Protein AF-A0A5S9R3S7-F1 (afdb_monomer_lite)

Organism: NCBI:txid2666134

Structure (mmCIF, N/CA/C/O backbone):
data_AF-A0A5S9R3S7-F1
#
_entry.id   AF-A0A5S9R3S7-F1
#
loop_
_atom_site.group_PDB
_atom_site.id
_atom_site.type_symbol
_atom_site.label_atom_id
_atom_site.label_alt_id
_atom_site.label_comp_id
_atom_site.label_asym_id
_atom_site.label_entity_id
_atom_site.label_seq_id
_atom_site.pdbx_PDB_ins_code
_atom_site.Cartn_x
_atom_site.Cartn_y
_atom_site.Cartn_z
_atom_site.occupancy
_atom_site.B_iso_or_equiv
_atom_site.auth_seq_id
_atom_site.auth_comp_id
_atom_site.auth_asym_id
_atom_site.auth_atom_id
_atom_site.pdbx_PDB_model_num
ATOM 1 N N . MET A 1 1 ? -23.837 -51.071 23.035 1.00 39.47 1 MET A N 1
ATOM 2 C CA . MET A 1 1 ? -23.194 -50.605 21.785 1.00 39.47 1 MET A CA 1
ATOM 3 C C . MET A 1 1 ? -22.869 -49.125 21.949 1.00 39.47 1 MET A C 1
ATOM 5 O O . MET A 1 1 ? -23.781 -48.348 22.193 1.00 39.47 1 MET A O 1
ATOM 9 N N . LYS A 1 2 ? -21.581 -48.759 21.939 1.00 40.91 2 LYS A N 1
ATOM 10 C CA . LYS A 1 2 ? -21.097 -47.378 22.120 1.00 40.91 2 LYS A CA 1
ATOM 11 C C . LYS A 1 2 ? -21.423 -46.554 20.866 1.00 40.91 2 LYS A C 1
ATOM 13 O O . LYS A 1 2 ? -21.040 -46.970 19.777 1.00 40.91 2 LYS A O 1
ATOM 18 N N . LYS A 1 3 ? -22.080 -45.399 21.007 1.00 45.25 3 LYS A N 1
ATOM 19 C CA . LYS A 1 3 ? -22.093 -44.355 19.971 1.00 45.25 3 LYS A CA 1
ATOM 20 C C . LYS A 1 3 ? -21.425 -43.108 20.530 1.00 45.25 3 LYS A C 1
ATOM 22 O O . LYS A 1 3 ? -21.718 -42.664 21.633 1.00 45.25 3 LYS A O 1
ATOM 27 N N . ILE A 1 4 ? -20.437 -42.671 19.770 1.00 53.94 4 ILE A N 1
ATOM 28 C CA . ILE A 1 4 ? -19.412 -41.701 20.111 1.00 53.94 4 ILE A CA 1
ATOM 29 C C . ILE A 1 4 ? -20.053 -40.313 20.138 1.00 53.94 4 ILE A C 1
ATOM 31 O O . ILE A 1 4 ? -20.733 -39.915 19.195 1.00 53.94 4 ILE A O 1
ATOM 35 N N . MET A 1 5 ? -19.843 -39.615 21.251 1.00 47.81 5 MET A N 1
ATOM 36 C CA . MET A 1 5 ? -20.172 -38.211 21.475 1.00 47.81 5 MET A CA 1
ATOM 37 C C . MET A 1 5 ? -19.405 -37.370 20.445 1.00 47.81 5 MET A C 1
ATOM 39 O O . MET A 1 5 ? -18.182 -37.265 20.521 1.00 47.81 5 MET A O 1
ATOM 43 N N . SER A 1 6 ? -20.102 -36.811 19.455 1.00 42.44 6 SER A N 1
ATOM 44 C CA . SER A 1 6 ? -19.511 -35.858 18.513 1.00 42.44 6 SER A CA 1
ATOM 45 C C . SER A 1 6 ? -19.744 -34.448 19.047 1.00 42.44 6 SER A C 1
ATOM 47 O O . SER A 1 6 ? -20.780 -33.829 18.815 1.00 42.44 6 SER A O 1
ATOM 49 N N . TYR A 1 7 ? -18.782 -33.975 19.836 1.00 49.03 7 TYR A N 1
ATOM 50 C CA . TYR A 1 7 ? -18.627 -32.562 20.150 1.00 49.03 7 TYR A CA 1
ATOM 51 C C . TYR A 1 7 ? -18.058 -31.870 18.909 1.00 49.03 7 TYR A C 1
ATOM 53 O O . TYR A 1 7 ? -16.846 -31.865 18.700 1.00 49.03 7 TYR A O 1
ATOM 61 N N . VAL A 1 8 ? -18.919 -31.289 18.072 1.00 54.44 8 VAL A N 1
ATOM 62 C CA . VAL A 1 8 ? -18.472 -30.317 17.067 1.00 54.44 8 VAL A CA 1
ATOM 63 C C . VAL A 1 8 ? -18.233 -29.003 17.801 1.00 54.44 8 VAL A C 1
ATOM 65 O O . VAL A 1 8 ? -19.096 -28.136 17.901 1.00 54.44 8 VAL A O 1
ATOM 68 N N . ALA A 1 9 ? -17.042 -28.902 18.381 1.00 47.81 9 ALA A N 1
ATOM 69 C CA . ALA A 1 9 ? -16.445 -27.646 18.778 1.00 47.81 9 ALA A CA 1
ATOM 70 C C . ALA A 1 9 ? -16.115 -26.867 17.498 1.00 47.81 9 ALA A C 1
ATOM 72 O O . ALA A 1 9 ? -15.018 -26.982 16.953 1.00 47.81 9 ALA A O 1
ATOM 73 N N . THR A 1 10 ? -17.067 -26.085 16.987 1.00 51.16 10 THR A N 1
ATOM 74 C CA . THR A 1 10 ? -16.729 -24.968 16.103 1.00 51.16 10 THR A CA 1
ATOM 75 C C . THR A 1 10 ? -16.002 -23.940 16.950 1.00 51.16 10 THR A C 1
ATOM 77 O O . THR A 1 10 ? -16.600 -23.106 17.627 1.00 51.16 10 THR A O 1
ATOM 80 N N . THR A 1 11 ? -14.685 -24.107 16.955 1.00 48.78 11 THR A N 1
ATOM 81 C CA . THR A 1 11 ? -13.669 -23.149 17.357 1.00 48.78 11 THR A CA 1
ATOM 82 C C . THR A 1 11 ? -14.132 -21.732 17.051 1.00 48.78 11 THR A C 1
ATOM 84 O O . THR A 1 11 ? -14.351 -21.394 15.885 1.00 48.78 11 THR A O 1
ATOM 87 N N . LEU A 1 12 ? -14.262 -20.918 18.104 1.00 46.22 12 LEU A N 1
ATOM 88 C CA . LEU A 1 12 ? -14.208 -19.468 17.997 1.00 46.22 12 LEU A CA 1
ATOM 89 C C . LEU A 1 12 ? -12.977 -19.143 17.152 1.00 46.22 12 LEU A C 1
ATOM 91 O O . LEU A 1 12 ? -11.847 -19.337 17.604 1.00 46.22 12 LEU A O 1
ATOM 95 N N . LEU A 1 13 ? -13.207 -18.745 15.902 1.00 47.34 13 LEU A N 1
ATOM 96 C CA . LEU A 1 13 ? -12.135 -18.361 15.008 1.00 47.34 13 LEU A CA 1
ATOM 97 C C . LEU A 1 13 ? -11.511 -17.110 15.613 1.00 47.34 13 LEU A C 1
ATOM 99 O O . LEU A 1 13 ? -12.172 -16.090 15.806 1.00 47.34 13 LEU A O 1
ATOM 103 N N . SER A 1 14 ? -10.267 -17.292 16.026 1.00 43.78 14 SER A N 1
ATOM 104 C CA . SER A 1 14 ? -9.465 -16.396 16.827 1.00 43.78 14 SER A CA 1
ATOM 105 C C . SER A 1 14 ? -9.638 -14.947 16.392 1.00 43.78 14 SER A C 1
ATOM 107 O O . SER A 1 14 ? -9.335 -14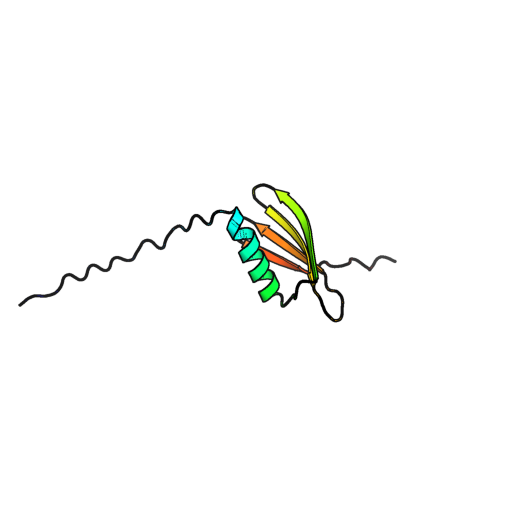.589 15.254 1.00 43.78 14 SER A O 1
ATOM 109 N N . ALA A 1 15 ? -10.059 -14.102 17.333 1.00 45.66 15 ALA A N 1
ATOM 110 C CA . ALA A 1 15 ? -9.714 -12.693 17.307 1.00 45.66 15 ALA A CA 1
ATOM 111 C C . ALA A 1 15 ? -8.185 -12.624 17.397 1.00 45.66 15 ALA A C 1
ATOM 113 O O . ALA A 1 15 ? -7.609 -12.540 18.482 1.00 45.66 15 ALA A O 1
ATOM 114 N N . ALA A 1 16 ? -7.520 -12.757 16.250 1.0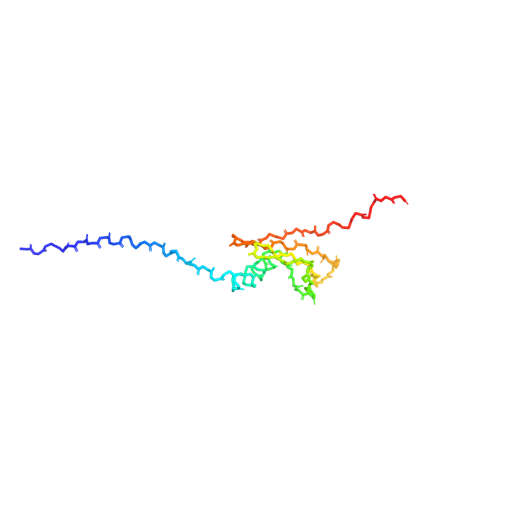0 43.88 16 ALA A N 1
ATOM 115 C CA . ALA A 1 16 ? -6.155 -12.317 16.099 1.00 43.88 16 ALA A CA 1
ATOM 116 C C . ALA A 1 16 ? -6.212 -10.815 16.363 1.00 43.88 16 ALA A C 1
ATOM 118 O O . ALA A 1 16 ? -6.607 -10.027 15.506 1.00 43.88 16 ALA A O 1
ATOM 119 N N . MET A 1 17 ? -5.899 -10.430 17.598 1.00 46.84 17 MET A N 1
ATOM 120 C CA . MET A 1 17 ? -5.395 -9.102 17.885 1.00 46.84 17 MET A CA 1
ATOM 121 C C . MET A 1 17 ? -4.107 -9.017 17.072 1.00 46.84 17 MET A C 1
ATOM 123 O O . MET A 1 17 ? -3.049 -9.453 17.520 1.00 46.84 17 MET A O 1
ATOM 127 N N . ILE A 1 18 ? -4.237 -8.615 15.806 1.00 45.84 18 ILE A N 1
ATOM 128 C CA . ILE A 1 18 ? -3.091 -8.324 14.968 1.00 45.84 18 ILE A CA 1
ATOM 129 C C . ILE A 1 18 ? -2.491 -7.097 15.624 1.00 45.84 18 ILE A C 1
ATOM 131 O O . ILE A 1 18 ? -3.070 -6.011 15.585 1.00 45.84 18 ILE A O 1
ATOM 135 N N . ASP A 1 19 ? -1.380 -7.323 16.309 1.00 37.44 19 ASP A N 1
ATOM 136 C CA . ASP A 1 19 ? -0.504 -6.277 16.786 1.00 37.44 19 ASP A CA 1
ATOM 137 C C . ASP A 1 19 ? -0.285 -5.313 15.608 1.00 37.44 19 ASP A C 1
ATOM 139 O O . ASP A 1 19 ? 0.284 -5.676 14.572 1.00 37.44 19 ASP A O 1
ATOM 143 N N . ALA A 1 20 ? -0.886 -4.123 15.702 1.00 43.97 20 ALA A N 1
ATOM 144 C CA . ALA A 1 20 ? -1.035 -3.193 14.582 1.00 43.97 20 ALA A CA 1
ATOM 145 C C . ALA A 1 20 ? 0.324 -2.730 14.019 1.00 43.97 20 ALA A C 1
ATOM 147 O O . ALA A 1 20 ? 0.401 -2.229 12.895 1.00 43.97 20 ALA A O 1
ATOM 148 N N . ALA A 1 21 ? 1.405 -2.949 14.774 1.00 44.12 21 ALA A N 1
ATOM 149 C CA . ALA A 1 21 ? 2.764 -2.654 14.356 1.00 44.12 21 ALA A CA 1
ATOM 150 C C . ALA A 1 21 ? 3.319 -3.683 13.351 1.00 44.12 21 ALA A C 1
ATOM 152 O O . ALA A 1 21 ? 3.994 -3.287 12.405 1.00 44.12 21 ALA A O 1
ATOM 153 N N . ALA A 1 22 ? 2.995 -4.976 13.488 1.00 42.91 22 ALA A N 1
ATOM 154 C CA . ALA A 1 22 ? 3.455 -6.028 12.568 1.00 42.91 22 ALA A CA 1
ATOM 155 C C . ALA A 1 22 ? 2.518 -6.231 11.362 1.00 42.91 22 ALA A C 1
ATOM 157 O O . ALA A 1 22 ? 2.938 -6.751 10.327 1.00 42.91 22 ALA A O 1
ATOM 158 N N . ALA A 1 23 ? 1.259 -5.788 11.474 1.00 49.81 2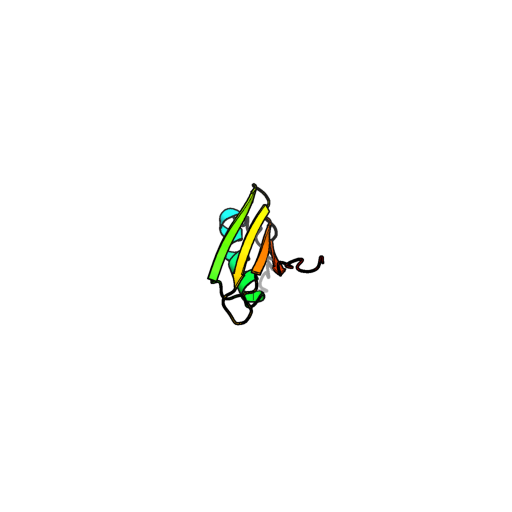3 ALA A N 1
ATOM 159 C CA . ALA A 1 23 ? 0.309 -5.784 10.363 1.00 49.81 23 ALA A CA 1
ATOM 160 C C . ALA A 1 23 ? 0.801 -4.903 9.206 1.00 49.81 23 ALA A C 1
ATOM 162 O O . ALA A 1 23 ? 0.734 -5.310 8.051 1.00 49.81 23 ALA A O 1
ATOM 163 N N . SER A 1 24 ? 1.344 -3.726 9.531 1.00 62.94 24 SER A N 1
ATOM 164 C CA . SER A 1 24 ? 1.629 -2.673 8.553 1.00 62.94 24 SER A CA 1
ATOM 165 C C . SER A 1 24 ? 2.652 -3.103 7.496 1.00 62.94 24 SER A C 1
ATOM 167 O O . SER A 1 24 ? 2.423 -2.877 6.313 1.00 62.94 24 SER A O 1
ATOM 169 N N . ASP A 1 25 ? 3.730 -3.795 7.882 1.00 70.06 25 ASP A N 1
ATOM 170 C CA . ASP A 1 25 ? 4.795 -4.191 6.946 1.00 70.06 25 ASP A CA 1
ATOM 171 C C . ASP A 1 25 ? 4.404 -5.402 6.077 1.00 70.06 25 ASP A C 1
ATOM 173 O O . ASP A 1 25 ? 4.593 -5.407 4.857 1.00 70.06 25 ASP A O 1
ATOM 177 N N . ALA A 1 26 ? 3.752 -6.405 6.680 1.00 78.50 26 ALA A N 1
ATOM 178 C CA . ALA A 1 26 ? 3.240 -7.568 5.956 1.00 78.50 26 ALA A CA 1
ATOM 179 C C . ALA A 1 26 ? 2.102 -7.188 4.992 1.00 78.50 26 ALA A C 1
ATOM 181 O O . ALA A 1 26 ? 2.044 -7.691 3.868 1.00 78.50 26 ALA A O 1
ATOM 182 N N . GLN A 1 27 ? 1.214 -6.275 5.400 1.00 82.38 27 GLN A N 1
ATOM 183 C CA . GLN A 1 27 ? 0.135 -5.755 4.558 1.00 82.38 27 GLN A CA 1
ATOM 184 C C . GLN A 1 27 ? 0.674 -4.852 3.443 1.00 82.38 27 GLN A C 1
ATOM 186 O O . GLN A 1 27 ? 0.212 -4.966 2.304 1.00 82.38 27 GLN A O 1
ATOM 191 N N . LEU A 1 28 ? 1.671 -4.006 3.728 1.00 82.75 28 LEU A N 1
ATOM 192 C CA . LEU A 1 28 ? 2.364 -3.198 2.723 1.00 82.75 28 LEU A CA 1
ATOM 193 C C . LEU A 1 28 ? 3.017 -4.103 1.67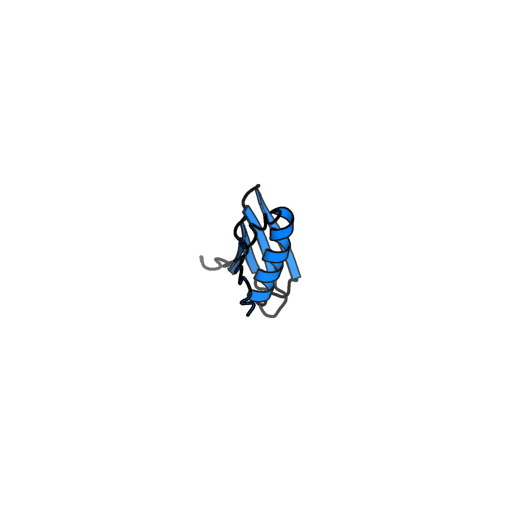3 1.00 82.75 28 LEU A C 1
ATOM 195 O O . LEU A 1 28 ? 2.730 -3.975 0.482 1.00 82.75 28 LEU A O 1
ATOM 199 N N . SER A 1 29 ? 3.800 -5.086 2.114 1.00 83.38 29 SER A N 1
ATOM 200 C CA . SER A 1 29 ? 4.454 -6.064 1.239 1.00 83.38 29 SER A CA 1
ATOM 201 C C . SER A 1 29 ? 3.452 -6.849 0.387 1.00 83.38 29 SER A C 1
ATOM 203 O O . SER A 1 29 ? 3.641 -6.985 -0.823 1.00 83.38 29 SER A O 1
ATOM 205 N N . ALA A 1 30 ? 2.348 -7.321 0.977 1.00 85.44 30 ALA A N 1
ATOM 206 C CA . ALA A 1 30 ? 1.292 -8.024 0.247 1.00 85.44 30 ALA A CA 1
ATOM 207 C C . ALA A 1 30 ? 0.616 -7.130 -0.806 1.00 85.44 30 ALA A C 1
ATOM 209 O O . ALA A 1 30 ? 0.340 -7.578 -1.921 1.00 85.44 30 ALA A O 1
ATOM 210 N N . THR A 1 31 ? 0.393 -5.856 -0.481 1.00 87.69 31 THR A N 1
ATOM 211 C CA . THR A 1 31 ? -0.219 -4.882 -1.396 1.00 87.69 31 THR A CA 1
ATOM 212 C C . THR A 1 31 ? 0.704 -4.572 -2.572 1.00 87.69 31 THR A C 1
ATOM 214 O O . THR A 1 31 ? 0.259 -4.553 -3.719 1.00 87.69 31 THR A O 1
ATOM 217 N N . LEU A 1 32 ? 2.003 -4.400 -2.319 1.00 85.69 32 LEU A N 1
ATOM 218 C CA . LEU A 1 32 ? 3.007 -4.160 -3.360 1.00 85.69 32 LEU A CA 1
ATOM 219 C C . LEU A 1 32 ? 3.190 -5.375 -4.276 1.00 85.69 32 LEU A C 1
ATOM 221 O O . LEU A 1 32 ? 3.308 -5.224 -5.497 1.00 85.69 32 LEU A O 1
ATOM 225 N N . LEU A 1 33 ? 3.127 -6.582 -3.708 1.00 86.62 33 LEU A N 1
ATOM 226 C CA . LEU A 1 33 ? 3.129 -7.824 -4.474 1.00 86.62 33 LEU A CA 1
ATOM 227 C C . LEU A 1 33 ? 1.888 -7.927 -5.375 1.00 86.62 33 LEU A C 1
ATOM 229 O O . LEU A 1 33 ? 2.020 -8.211 -6.568 1.00 86.62 33 LEU A O 1
ATOM 233 N N . ALA A 1 34 ? 0.697 -7.644 -4.838 1.00 85.88 34 ALA A N 1
ATOM 234 C CA . ALA A 1 34 ? -0.552 -7.635 -5.602 1.00 85.88 34 ALA A 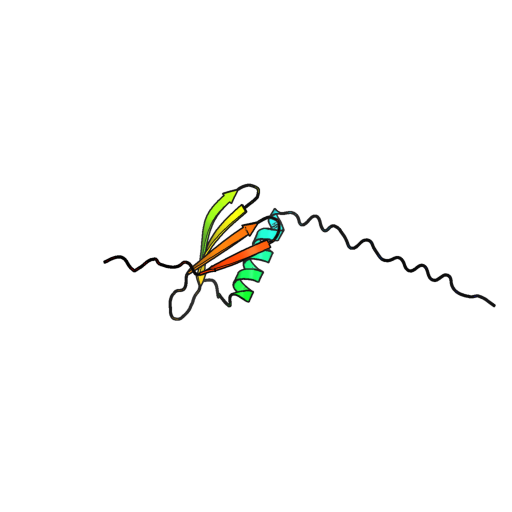CA 1
ATOM 235 C C . ALA A 1 34 ? -0.531 -6.587 -6.730 1.00 85.88 34 ALA A C 1
ATOM 237 O O . ALA A 1 34 ? -0.983 -6.861 -7.842 1.00 85.88 34 ALA A O 1
ATOM 238 N N . ALA A 1 35 ? 0.078 -5.425 -6.479 1.00 83.62 35 ALA A N 1
ATOM 239 C CA . ALA A 1 35 ? 0.279 -4.362 -7.462 1.00 83.62 35 ALA A CA 1
ATOM 240 C C . ALA A 1 35 ? 1.384 -4.664 -8.497 1.00 83.62 35 ALA A C 1
ATOM 242 O O . ALA A 1 35 ? 1.616 -3.856 -9.402 1.00 83.62 35 ALA A O 1
ATOM 243 N N . ARG A 1 36 ? 2.078 -5.811 -8.387 1.00 86.00 36 ARG A N 1
ATOM 244 C CA . ARG A 1 36 ? 3.241 -6.181 -9.218 1.00 86.00 36 ARG A CA 1
ATOM 245 C C . ARG A 1 36 ? 4.275 -5.050 -9.271 1.00 86.00 36 ARG A C 1
ATOM 247 O O . ARG A 1 36 ? 4.786 -4.707 -10.340 1.00 86.00 36 ARG A O 1
ATOM 254 N N . CYS A 1 37 ? 4.533 -4.455 -8.110 1.00 83.00 37 CYS A N 1
ATOM 255 C CA . CYS A 1 37 ? 5.445 -3.340 -7.911 1.00 83.00 37 CYS A CA 1
ATOM 256 C C . CYS A 1 37 ? 6.741 -3.857 -7.271 1.00 83.00 37 CYS A C 1
ATOM 258 O O . CYS A 1 37 ? 6.821 -3.955 -6.046 1.00 83.00 37 CYS A O 1
ATOM 260 N N . PRO A 1 38 ? 7.761 -4.240 -8.060 1.00 86.44 38 PRO A N 1
ATOM 261 C CA . PRO A 1 38 ? 9.075 -4.509 -7.494 1.00 86.44 38 PRO A CA 1
ATOM 262 C C . PRO A 1 38 ? 9.629 -3.194 -6.940 1.00 86.44 38 PRO A C 1
ATOM 264 O O . PRO A 1 38 ? 9.805 -2.231 -7.676 1.00 86.44 38 PRO A O 1
ATOM 267 N N . VAL A 1 39 ? 9.866 -3.133 -5.639 1.00 85.81 39 VAL A N 1
ATOM 268 C CA . VAL A 1 39 ? 10.195 -1.884 -4.948 1.00 85.81 39 VAL A CA 1
ATOM 269 C C . VAL A 1 39 ? 11.605 -1.408 -5.307 1.00 85.81 39 VAL A C 1
ATOM 271 O O . VAL A 1 39 ? 12.567 -2.168 -5.190 1.00 85.81 39 VAL A O 1
ATOM 274 N N . ALA A 1 40 ? 11.731 -0.149 -5.728 1.00 86.31 40 ALA A N 1
ATOM 275 C CA . ALA A 1 40 ? 13.004 0.567 -5.820 1.00 86.31 40 ALA A CA 1
ATOM 276 C C . ALA A 1 40 ? 13.244 1.433 -4.576 1.00 86.31 40 ALA A C 1
ATOM 278 O O . ALA A 1 40 ? 14.341 1.411 -4.019 1.00 86.31 40 ALA A O 1
ATOM 279 N N . ASN A 1 41 ? 12.219 2.172 -4.142 1.00 88.25 41 ASN A N 1
ATOM 280 C CA . ASN A 1 41 ? 12.260 3.050 -2.975 1.00 88.25 41 ASN A CA 1
ATOM 281 C C . ASN A 1 41 ? 10.890 3.084 -2.274 1.00 88.25 41 ASN A C 1
ATOM 283 O O . ASN A 1 41 ? 9.859 2.935 -2.931 1.00 88.25 41 ASN A O 1
ATOM 287 N N . ILE A 1 42 ? 10.891 3.258 -0.950 1.00 88.31 42 ILE A N 1
ATOM 288 C CA . ILE A 1 42 ? 9.697 3.486 -0.129 1.00 88.31 42 ILE A CA 1
ATOM 289 C C . ILE A 1 42 ? 9.962 4.723 0.724 1.00 88.31 42 ILE A C 1
ATOM 291 O O . ILE A 1 42 ? 10.941 4.765 1.468 1.00 88.31 42 ILE A O 1
ATOM 295 N N . GLU A 1 43 ? 9.051 5.682 0.662 1.00 90.38 43 GLU A N 1
ATOM 296 C CA . GLU A 1 43 ? 9.055 6.909 1.445 1.00 90.38 43 GLU A CA 1
ATOM 297 C C . GLU A 1 43 ? 7.787 6.955 2.309 1.00 90.38 43 GLU A C 1
ATOM 299 O O . GLU A 1 43 ? 6.672 6.971 1.791 1.00 90.38 43 GLU A O 1
ATOM 304 N N . GLU A 1 44 ? 7.928 6.962 3.637 1.00 90.00 44 GLU A N 1
ATOM 305 C CA . GLU A 1 44 ? 6.799 7.205 4.545 1.00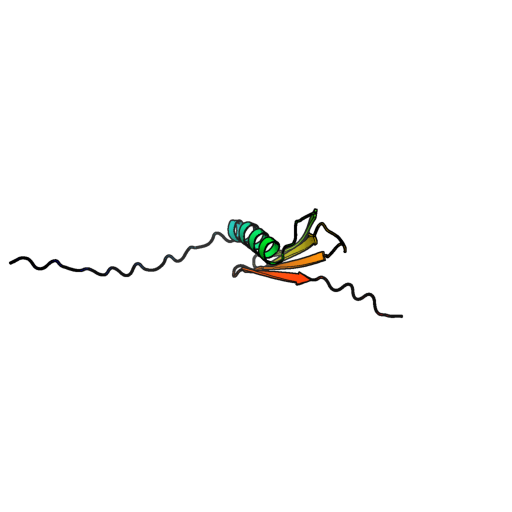 90.00 44 GLU A CA 1
ATOM 306 C C . GLU A 1 44 ? 6.511 8.711 4.570 1.00 90.00 44 GLU A C 1
ATOM 308 O O . GLU A 1 44 ? 7.321 9.502 5.047 1.00 90.00 44 GLU A O 1
ATOM 313 N N . THR A 1 45 ? 5.359 9.112 4.038 1.00 90.50 45 THR A N 1
ATOM 314 C CA . THR A 1 45 ? 4.982 10.533 3.901 1.00 90.50 45 THR A CA 1
ATOM 315 C C . THR A 1 45 ? 4.063 11.014 5.012 1.00 90.50 45 THR A C 1
ATOM 317 O O . THR A 1 45 ? 3.996 12.208 5.299 1.00 90.50 45 THR A O 1
ATOM 320 N N . TYR A 1 46 ? 3.352 10.089 5.655 1.00 86.12 46 TYR A N 1
ATOM 321 C CA . TYR A 1 46 ? 2.487 10.391 6.783 1.00 86.12 46 TYR A CA 1
ATOM 322 C C . TYR A 1 46 ? 2.357 9.181 7.701 1.00 86.12 46 TYR A C 1
ATOM 324 O O . TYR A 1 46 ? 2.206 8.050 7.235 1.00 86.12 46 TYR A O 1
ATOM 332 N N . LYS A 1 47 ? 2.342 9.431 9.013 1.00 88.19 47 LYS A N 1
ATOM 333 C CA . LYS A 1 47 ? 2.117 8.409 10.032 1.00 88.19 47 LYS A CA 1
ATOM 334 C C . LYS A 1 47 ? 1.318 8.963 11.205 1.00 88.19 47 LYS A C 1
ATOM 336 O O . LYS A 1 47 ? 1.622 10.026 11.739 1.00 88.19 47 LYS A O 1
ATOM 341 N N . SER A 1 48 ? 0.323 8.196 11.626 1.00 84.00 48 SER A N 1
ATOM 342 C CA . SER A 1 48 ? -0.485 8.396 12.826 1.00 84.00 48 SER A CA 1
ATOM 343 C C . SER A 1 48 ? -0.853 7.031 13.432 1.00 84.00 48 SER A C 1
ATOM 345 O O . SER A 1 48 ? -0.644 5.993 12.806 1.00 84.00 48 SER A O 1
ATOM 347 N N . ASP A 1 49 ? -1.446 7.009 14.628 1.00 81.38 49 ASP A N 1
ATOM 348 C CA . ASP A 1 49 ? -1.857 5.794 15.359 1.00 81.38 49 ASP A CA 1
ATOM 349 C C . ASP A 1 49 ? -2.879 4.901 14.624 1.00 81.38 49 ASP A C 1
ATOM 351 O O . ASP A 1 49 ? -3.129 3.753 15.020 1.00 81.38 49 ASP A O 1
ATOM 355 N N . ALA A 1 50 ? -3.525 5.435 13.585 1.00 83.75 50 ALA A N 1
ATOM 356 C CA . ALA A 1 50 ? -4.566 4.748 12.821 1.00 83.75 50 ALA A CA 1
ATOM 357 C C . ALA A 1 50 ? -4.241 4.569 11.331 1.00 83.75 50 ALA A C 1
ATOM 359 O O . ALA A 1 50 ? -4.826 3.682 10.704 1.00 83.75 50 ALA A O 1
ATOM 360 N N . ILE A 1 51 ? -3.357 5.401 10.767 1.00 86.75 51 ILE A N 1
ATOM 361 C CA . ILE A 1 51 ? -3.092 5.474 9.325 1.00 86.75 51 ILE A CA 1
ATOM 362 C C . ILE A 1 51 ? -1.602 5.725 9.081 1.00 86.75 51 ILE A C 1
ATOM 364 O O . ILE A 1 51 ? -0.995 6.570 9.735 1.00 86.75 51 ILE A O 1
ATOM 368 N N . SER A 1 52 ? -1.036 5.038 8.096 1.00 89.50 52 SER A N 1
ATOM 369 C CA . SER A 1 52 ? 0.266 5.342 7.501 1.00 89.50 52 SER A CA 1
ATOM 370 C C . SER A 1 52 ? 0.129 5.463 5.986 1.00 89.50 52 SER A C 1
ATOM 372 O O . SER A 1 52 ? -0.679 4.764 5.375 1.00 89.50 52 SER A O 1
ATOM 374 N N . VAL A 1 53 ? 0.872 6.384 5.379 1.00 89.69 53 VAL A N 1
ATOM 375 C CA . VAL A 1 53 ? 0.866 6.616 3.931 1.00 89.69 53 VAL A CA 1
ATOM 376 C C . VAL A 1 53 ? 2.293 6.555 3.414 1.00 89.69 53 VAL A C 1
ATOM 378 O O . VAL A 1 53 ? 3.164 7.304 3.861 1.00 89.69 53 VAL A O 1
ATOM 381 N N . PHE A 1 54 ? 2.510 5.692 2.432 1.00 90.69 54 PHE A N 1
ATOM 382 C CA . PHE A 1 54 ? 3.797 5.457 1.799 1.00 90.69 54 PHE A CA 1
ATOM 383 C C . PHE A 1 54 ? 3.735 5.847 0.329 1.00 90.69 54 PHE A C 1
ATOM 385 O O . PHE A 1 54 ? 2.801 5.466 -0.374 1.00 90.69 54 PHE A O 1
ATOM 392 N N . LYS A 1 55 ? 4.748 6.553 -0.158 1.00 91.50 55 LYS A N 1
ATOM 393 C CA . LYS A 1 55 ? 5.030 6.662 -1.587 1.00 91.50 55 LYS A CA 1
ATOM 394 C C . LYS A 1 55 ? 6.038 5.586 -1.946 1.00 91.50 55 LYS A C 1
ATOM 396 O O . LYS A 1 55 ? 7.079 5.467 -1.310 1.00 91.50 55 LYS A O 1
ATOM 401 N N . VAL A 1 56 ? 5.707 4.761 -2.926 1.00 90.12 56 VAL A N 1
ATOM 402 C CA . VAL A 1 56 ? 6.526 3.623 -3.330 1.00 90.12 56 VAL A CA 1
ATOM 403 C C . VAL A 1 56 ? 6.868 3.754 -4.797 1.00 90.12 56 VAL A C 1
ATOM 405 O O . VAL A 1 56 ? 5.990 3.694 -5.658 1.00 90.12 56 VAL A O 1
ATOM 408 N N . ASP A 1 57 ? 8.157 3.894 -5.073 1.00 90.00 57 ASP A N 1
ATOM 409 C CA . ASP A 1 57 ? 8.691 3.860 -6.424 1.00 90.00 57 ASP A CA 1
ATOM 410 C C . ASP A 1 57 ? 8.857 2.409 -6.858 1.00 90.00 57 ASP A C 1
ATOM 412 O O . ASP A 1 57 ? 9.630 1.644 -6.268 1.00 90.00 57 ASP A O 1
ATOM 416 N N . CYS A 1 58 ? 8.136 2.014 -7.904 1.00 88.44 58 CYS A N 1
ATOM 417 C CA . CYS A 1 58 ? 8.288 0.692 -8.488 1.00 88.44 58 CYS A CA 1
ATOM 418 C C . CYS A 1 58 ? 9.384 0.712 -9.554 1.00 88.44 58 CYS A C 1
ATOM 420 O O . CYS A 1 58 ? 9.344 1.483 -10.511 1.00 88.44 58 CYS A O 1
ATOM 422 N N . LYS A 1 59 ? 10.312 -0.232 -9.456 1.00 84.94 59 LYS A N 1
ATOM 423 C CA . LYS A 1 59 ? 11.369 -0.476 -10.430 1.00 84.94 59 LYS A CA 1
ATOM 424 C C . LYS A 1 59 ? 10.794 -1.016 -11.747 1.00 84.94 59 LYS A C 1
ATOM 426 O O . LYS A 1 59 ? 10.133 -2.052 -11.766 1.00 84.94 59 LYS A O 1
ATOM 431 N N . GLY A 1 60 ? 11.095 -0.396 -12.884 1.00 75.38 60 GLY A N 1
ATOM 432 C CA . GLY A 1 60 ? 10.741 -0.962 -14.191 1.00 75.38 60 GLY A CA 1
ATOM 433 C C . GLY A 1 60 ? 10.656 0.069 -15.306 1.00 75.38 60 GLY A C 1
ATOM 434 O O . GLY A 1 60 ? 10.935 1.242 -15.103 1.00 75.38 60 GLY A O 1
ATOM 435 N N . ARG A 1 61 ? 10.257 -0.365 -16.510 1.00 52.78 61 ARG A N 1
ATOM 436 C CA . ARG A 1 61 ? 9.990 0.574 -17.609 1.00 52.78 61 ARG A CA 1
ATOM 437 C C . ARG A 1 61 ? 8.771 1.432 -17.256 1.00 52.78 61 ARG A C 1
ATOM 439 O O . ARG A 1 61 ? 7.670 0.891 -17.156 1.00 52.78 61 ARG A O 1
ATOM 446 N N . GLY A 1 62 ? 8.993 2.735 -17.092 1.00 67.25 62 GLY A N 1
ATOM 447 C CA . GLY A 1 62 ? 7.952 3.738 -16.869 1.00 67.25 62 GLY A CA 1
ATOM 448 C C . GLY A 1 62 ? 7.817 4.247 -15.434 1.00 67.25 62 GLY A C 1
ATOM 449 O O . GLY A 1 62 ? 6.720 4.692 -15.128 1.00 67.25 62 GLY A O 1
ATOM 450 N N . ASP A 1 63 ? 8.859 4.112 -14.590 1.00 66.25 63 ASP A N 1
ATOM 451 C CA . ASP A 1 63 ? 9.016 4.722 -13.249 1.00 66.25 63 ASP A CA 1
ATOM 452 C C . ASP A 1 63 ? 7.687 5.103 -12.589 1.00 66.25 63 ASP A C 1
ATOM 454 O O . ASP A 1 63 ? 7.329 6.268 -12.434 1.00 66.25 63 ASP A O 1
ATOM 458 N N . ARG A 1 64 ? 6.897 4.070 -12.275 1.00 84.38 64 ARG A N 1
ATOM 459 C CA . ARG A 1 64 ? 5.566 4.254 -11.704 1.00 84.38 64 ARG A CA 1
ATOM 460 C C . ARG A 1 64 ? 5.711 4.454 -10.202 1.00 84.38 64 ARG A C 1
ATOM 462 O O . ARG A 1 64 ? 6.376 3.660 -9.530 1.00 84.38 64 ARG A O 1
ATOM 469 N N . ARG A 1 65 ? 5.017 5.452 -9.675 1.00 88.94 65 ARG A N 1
ATOM 470 C CA . ARG A 1 65 ? 4.913 5.689 -8.240 1.00 88.94 65 ARG A CA 1
ATOM 471 C C . ARG A 1 65 ? 3.531 5.279 -7.749 1.00 88.94 65 ARG A C 1
ATOM 473 O O . ARG A 1 65 ? 2.518 5.554 -8.393 1.00 88.94 65 ARG A O 1
ATOM 480 N N . LEU A 1 66 ? 3.485 4.561 -6.633 1.00 89.69 66 LEU A N 1
ATOM 481 C CA . LEU A 1 66 ? 2.254 4.178 -5.949 1.00 89.69 66 LEU A CA 1
ATOM 482 C C . LEU A 1 66 ? 2.150 4.934 -4.630 1.00 89.69 66 LEU A C 1
ATOM 484 O O . LEU A 1 66 ? 3.125 5.034 -3.896 1.00 89.69 66 LEU A O 1
ATOM 488 N N . VAL A 1 67 ? 0.954 5.399 -4.299 1.00 91.69 67 VAL A N 1
ATOM 489 C CA . VAL A 1 67 ? 0.596 5.829 -2.951 1.00 91.69 67 VAL A CA 1
ATOM 490 C C . VAL A 1 67 ? -0.088 4.654 -2.266 1.00 91.69 67 VAL A C 1
ATOM 492 O O . VAL A 1 67 ? -1.148 4.200 -2.702 1.00 91.69 67 VAL A O 1
ATOM 495 N N . VAL A 1 68 ? 0.532 4.137 -1.211 1.00 90.12 68 VAL A N 1
ATOM 496 C CA . VAL A 1 68 ? -0.006 3.059 -0.387 1.00 90.12 68 VAL A CA 1
ATOM 497 C C . VAL A 1 68 ? -0.490 3.630 0.933 1.00 90.12 68 VAL A C 1
ATOM 499 O O . VAL A 1 68 ? 0.302 4.109 1.737 1.00 90.12 68 VAL A O 1
ATOM 502 N N . THR A 1 69 ? -1.792 3.540 1.173 1.00 90.44 69 THR A N 1
ATOM 503 C CA . THR A 1 69 ? -2.415 3.939 2.436 1.00 90.44 69 THR A CA 1
ATOM 504 C C . THR A 1 69 ? -2.716 2.696 3.248 1.00 90.44 69 THR A C 1
ATOM 506 O O . THR A 1 69 ? -3.496 1.849 2.819 1.00 90.44 69 THR A O 1
ATOM 509 N N . CYS A 1 70 ? -2.116 2.595 4.424 1.00 88.31 70 CYS A N 1
ATOM 510 C CA . CYS A 1 70 ? -2.297 1.510 5.370 1.00 88.31 70 CYS A CA 1
ATOM 511 C C . CYS A 1 70 ? -3.087 1.993 6.583 1.00 88.31 70 CYS A C 1
ATOM 513 O O . CYS A 1 70 ? -2.780 3.019 7.181 1.00 88.31 70 CYS A O 1
ATOM 515 N N . THR A 1 71 ? -4.106 1.232 6.961 1.00 87.44 71 THR A N 1
ATOM 516 C CA . THR A 1 71 ? -4.904 1.426 8.176 1.00 87.44 71 THR A CA 1
ATOM 517 C C . THR A 1 71 ? -4.843 0.161 9.023 1.00 87.44 71 THR A C 1
ATOM 519 O O . THR A 1 71 ? -4.366 -0.875 8.563 1.00 87.44 71 THR A O 1
ATOM 522 N N . ARG A 1 72 ? -5.428 0.182 10.226 1.00 79.31 72 ARG A N 1
ATOM 523 C CA . ARG A 1 72 ? -5.577 -1.041 11.040 1.00 79.31 72 ARG A CA 1
ATOM 524 C C . ARG A 1 72 ? -6.309 -2.183 10.322 1.00 79.31 72 ARG A C 1
ATOM 526 O O . ARG A 1 72 ? -6.112 -3.339 10.676 1.00 79.31 72 ARG A O 1
ATOM 533 N N . ALA A 1 73 ? -7.160 -1.871 9.343 1.00 81.38 73 ALA A N 1
ATOM 534 C CA . ALA A 1 73 ? -7.936 -2.866 8.606 1.00 81.38 73 ALA A CA 1
ATOM 535 C C . ALA A 1 73 ? -7.187 -3.455 7.397 1.00 81.38 73 ALA A C 1
ATOM 537 O O . ALA A 1 73 ? -7.542 -4.536 6.932 1.00 81.38 73 ALA A O 1
ATOM 538 N N . GLY A 1 74 ? -6.166 -2.771 6.877 1.00 82.56 74 GLY A N 1
ATOM 539 C CA . GLY A 1 74 ? -5.470 -3.175 5.658 1.00 82.56 74 GLY A CA 1
ATOM 540 C C . GLY A 1 74 ? -4.832 -2.012 4.912 1.00 82.56 74 GLY A C 1
ATOM 541 O O . GLY A 1 74 ? -5.015 -0.847 5.274 1.00 82.56 74 GLY A O 1
ATOM 542 N N . CYS A 1 75 ? -4.103 -2.354 3.851 1.00 86.75 75 CYS A N 1
ATOM 543 C CA . CYS A 1 75 ? -3.455 -1.405 2.959 1.00 86.75 75 CYS A CA 1
ATOM 544 C C . CYS A 1 75 ? -4.131 -1.386 1.587 1.00 86.75 75 CYS A C 1
ATOM 546 O O . CYS A 1 75 ? -4.571 -2.413 1.070 1.00 86.75 75 CYS A O 1
ATOM 548 N N . THR A 1 76 ? -4.181 -0.208 0.983 1.00 88.88 76 THR A N 1
ATOM 549 C CA . THR A 1 76 ? -4.657 0.009 -0.382 1.00 88.88 76 THR A CA 1
ATOM 550 C C . THR A 1 76 ? -3.588 0.755 -1.156 1.00 88.88 76 THR A C 1
ATOM 552 O O . THR A 1 76 ? -3.059 1.741 -0.647 1.00 88.88 76 THR A O 1
ATOM 555 N N . ALA A 1 77 ? -3.287 0.315 -2.376 1.00 88.94 77 ALA A N 1
ATOM 556 C CA . ALA A 1 77 ? -2.366 1.004 -3.269 1.00 88.94 77 ALA A CA 1
ATOM 557 C C . ALA A 1 77 ? -3.121 1.649 -4.428 1.00 88.94 77 ALA A C 1
ATOM 559 O O . ALA A 1 77 ? -3.944 1.004 -5.080 1.00 88.94 77 ALA A O 1
ATOM 560 N N . SER A 1 78 ? -2.771 2.895 -4.711 1.00 88.44 78 SER A N 1
ATOM 561 C CA . SER A 1 78 ? -3.243 3.657 -5.861 1.00 88.44 78 SER A CA 1
ATOM 562 C C . SER A 1 78 ? -2.037 4.192 -6.615 1.00 88.44 78 SER A C 1
ATOM 564 O O . SER A 1 78 ? -1.033 4.536 -6.000 1.00 88.44 78 SER A O 1
ATOM 566 N N . SER A 1 79 ? -2.097 4.271 -7.942 1.00 86.12 79 SER A N 1
ATOM 567 C CA . SER A 1 79 ? -1.051 4.971 -8.693 1.00 86.12 79 SER A CA 1
ATOM 568 C C . SER A 1 79 ? -1.078 6.454 -8.346 1.00 86.12 79 SER A C 1
ATOM 570 O O . SER A 1 79 ? -2.152 7.060 -8.353 1.00 86.12 79 SER A O 1
ATOM 572 N N . GLU A 1 80 ? 0.087 7.022 -8.034 1.00 83.31 80 GLU A N 1
ATOM 573 C CA . GLU A 1 80 ? 0.227 8.471 -7.955 1.00 83.31 80 GLU A CA 1
ATOM 574 C C . GLU A 1 80 ? -0.039 9.000 -9.365 1.00 83.31 80 GLU A C 1
ATOM 576 O O . GLU A 1 80 ? 0.665 8.654 -10.316 1.00 83.31 80 GLU A O 1
ATOM 581 N N . ARG A 1 81 ? -1.128 9.754 -9.526 1.00 70.62 81 ARG A N 1
ATOM 582 C CA . ARG A 1 81 ? -1.316 10.532 -10.743 1.00 70.62 81 ARG A CA 1
ATOM 583 C C . ARG A 1 81 ? -0.373 11.714 -10.609 1.00 70.62 81 ARG A C 1
ATOM 585 O O . ARG A 1 81 ? -0.551 12.522 -9.705 1.00 70.62 81 ARG A O 1
ATOM 592 N N . ASN A 1 82 ? 0.633 11.784 -11.474 1.00 57.84 82 ASN A N 1
ATOM 593 C CA . ASN A 1 82 ? 1.200 13.081 -11.792 1.00 57.84 82 ASN A CA 1
ATOM 594 C C . ASN A 1 82 ? 0.084 13.819 -12.526 1.00 57.84 82 ASN A C 1
ATOM 596 O O . ASN A 1 82 ? -0.284 13.423 -13.634 1.00 57.84 82 ASN A O 1
ATOM 600 N N . ASP A 1 83 ? -0.500 14.827 -11.891 1.00 51.12 83 ASP A N 1
ATOM 601 C CA . ASP A 1 83 ? -1.315 15.821 -12.582 1.00 51.12 83 ASP A CA 1
ATOM 602 C C . ASP A 1 83 ? -0.373 16.696 -13.443 1.00 51.12 83 ASP A C 1
ATOM 604 O O . ASP A 1 83 ? -0.212 17.886 -13.207 1.00 51.12 83 ASP A O 1
ATOM 608 N N . ASP A 1 84 ? 0.313 16.086 -14.417 1.00 52.56 84 ASP A N 1
ATOM 609 C CA . ASP A 1 84 ? 0.969 16.789 -15.525 1.00 52.56 84 ASP A CA 1
ATOM 610 C C . ASP A 1 84 ? -0.086 17.031 -16.612 1.00 52.56 84 ASP A C 1
ATOM 612 O O . ASP A 1 84 ? -0.064 16.406 -17.670 1.00 52.56 84 ASP A O 1
ATOM 616 N N . ASP A 1 85 ? -1.057 17.892 -16.312 1.00 47.09 85 ASP A N 1
ATOM 617 C CA . ASP A 1 85 ? -1.854 18.580 -17.331 1.00 47.09 85 ASP A CA 1
ATOM 618 C C . ASP A 1 85 ? -2.460 19.865 -16.739 1.00 47.09 85 ASP A C 1
ATOM 620 O O . ASP A 1 85 ? -3.632 19.930 -16.379 1.00 47.09 85 ASP A O 1
ATOM 624 N N . GLU A 1 86 ? -1.630 20.902 -16.614 1.00 44.78 86 GLU A N 1
ATOM 625 C CA . GLU A 1 86 ? -2.080 22.289 -16.772 1.00 44.78 86 GLU A CA 1
ATOM 626 C C . GLU A 1 86 ? -0.989 23.094 -17.506 1.00 44.78 86 GLU A C 1
ATOM 628 O O . GLU A 1 86 ? -0.085 23.648 -16.884 1.00 44.78 86 GLU A O 1
ATOM 633 N N . GLY A 1 87 ? -1.112 23.154 -18.842 1.00 38.56 87 GLY A N 1
ATOM 634 C CA . GLY A 1 87 ? -0.839 24.363 -19.644 1.00 38.56 87 GLY A CA 1
ATOM 635 C C . GLY A 1 87 ? 0.541 24.554 -20.257 1.00 38.56 87 GLY A C 1
ATOM 636 O O . GLY A 1 87 ? 1.364 25.249 -19.624 1.00 38.56 87 GLY A O 1
#

Radius of gyration: 20.68 Å; chains: 1; bounding box: 36×75×42 Å

Foldseek 3Di:
DDDDDDPPPPPPPDPPPPPLVVQQVVLVVVQCVVVVFQFPDWDFPDDDPFKTWIWTFGDDPPRWIWIWIAGSVGIHIDTPDPPPDDD

Secondary structure (DSSP, 8-state):
-------------------HHHHHHHHHHHHHHHTT--EEEEEEEEE-SSEEEEEEEEPSTT-EEEEEEEETTEEEEEE--------

Sequence (87 aa):
MKKIMSYVATTLLSAAMIDAAAASDAQLSATLLAARCPVANIEETYKSDAISVFKVDCKGRGDRRLVVTCTRAGCTASSERNDDDEG

pLDDT: mean 71.66, std 18.98, range [37.44, 91.69]